Protein AF-A0A0D6Q1C5-F1 (afdb_monomer_lite)

Radius of gyration: 14.14 Å; chains: 1; bounding box: 37×27×34 Å

InterPro domains:
  IPR021957 Protein of unknown function DUF3574 [PF12098] (2-79)

Foldseek 3Di:
DVVQQCVLQVVDKDKDWDWDWDQDPPPRDIDIDTDIDIGGDDPDDPCPVVSVVSSFVVCCVVVVDPGDDDDDDDDDDDD

Organism: NCBI:txid1234669

pLDDT: mean 89.02, std 6.53, range [61.59, 95.44]

Structure (mmCIF, N/CA/C/O backbone):
data_AF-A0A0D6Q1C5-F1
#
_entry.id   AF-A0A0D6Q1C5-F1
#
loop_
_atom_site.group_PDB
_atom_site.id
_atom_site.type_symbol
_atom_site.label_atom_id
_atom_site.label_alt_id
_atom_site.label_comp_id
_atom_site.label_asym_id
_atom_site.label_entity_id
_atom_site.label_seq_id
_atom_site.pdbx_PDB_ins_code
_atom_site.Cartn_x
_atom_site.Cartn_y
_atom_site.Cartn_z
_atom_site.occupancy
_atom_site.B_iso_or_equiv
_atom_site.auth_seq_id
_atom_site.auth_comp_id
_atom_site.auth_asym_id
_atom_site.auth_atom_id
_atom_site.pdbx_PDB_model_num
ATOM 1 N N . MET A 1 1 ? -4.574 -9.899 2.086 1.00 61.59 1 MET A N 1
ATOM 2 C CA . MET A 1 1 ? -3.184 -9.777 1.583 1.00 61.59 1 MET A CA 1
ATOM 3 C C . MET A 1 1 ? -2.962 -10.636 0.354 1.00 61.59 1 MET A C 1
ATOM 5 O O . MET A 1 1 ? -2.825 -10.065 -0.721 1.00 61.59 1 MET A O 1
ATOM 9 N N . ARG A 1 2 ? -2.975 -11.968 0.500 1.00 64.50 2 ARG A N 1
ATOM 10 C CA . ARG A 1 2 ? -2.738 -12.917 -0.599 1.00 64.50 2 ARG A CA 1
ATOM 11 C C . ARG A 1 2 ? -3.703 -12.746 -1.775 1.00 64.50 2 ARG A C 1
ATOM 13 O O . ARG A 1 2 ? -3.278 -12.879 -2.907 1.00 64.50 2 ARG A O 1
ATOM 20 N N . ASP A 1 3 ? -4.942 -12.342 -1.510 1.00 73.81 3 ASP A N 1
ATOM 21 C CA . ASP A 1 3 ? -5.983 -12.324 -2.551 1.00 73.81 3 ASP A CA 1
ATOM 22 C C . ASP A 1 3 ? -6.085 -10.990 -3.308 1.00 73.81 3 ASP A C 1
ATOM 24 O O . ASP A 1 3 ? -6.810 -10.877 -4.291 1.00 73.81 3 ASP A O 1
ATOM 28 N N . THR A 1 4 ? -5.394 -9.939 -2.851 1.00 81.06 4 THR A N 1
ATOM 29 C CA . THR A 1 4 ? -5.574 -8.581 -3.406 1.00 81.06 4 THR A CA 1
ATOM 30 C C . THR A 1 4 ? -4.256 -7.882 -3.706 1.00 81.06 4 THR A C 1
ATOM 32 O O . THR A 1 4 ? -4.130 -7.280 -4.770 1.00 81.06 4 THR A O 1
ATOM 35 N N . LEU A 1 5 ? -3.274 -7.975 -2.804 1.00 87.25 5 LEU A N 1
ATOM 36 C CA . LEU A 1 5 ? -1.982 -7.300 -2.946 1.00 87.25 5 LEU A CA 1
ATOM 37 C C . LEU A 1 5 ? -1.009 -8.130 -3.786 1.00 87.25 5 LEU A C 1
ATOM 39 O O . LEU A 1 5 ? -0.523 -7.655 -4.806 1.00 87.25 5 LEU A O 1
ATOM 43 N N . THR A 1 6 ? -0.770 -9.384 -3.393 1.00 88.25 6 THR A N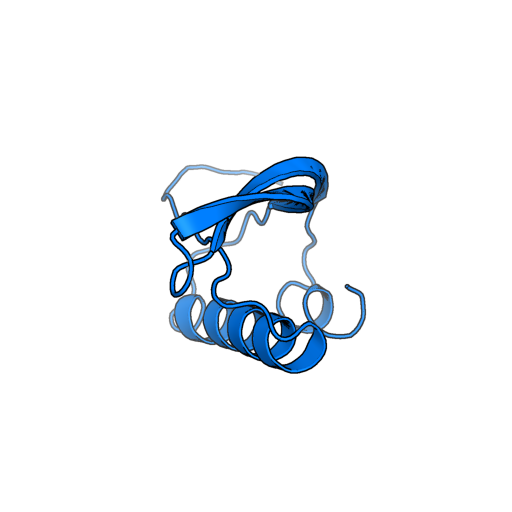 1
ATOM 44 C CA . THR A 1 6 ? 0.207 -10.270 -4.050 1.00 88.25 6 THR A CA 1
ATOM 45 C C . THR A 1 6 ? -0.050 -10.481 -5.550 1.00 88.25 6 THR A C 1
ATOM 47 O O . THR A 1 6 ? 0.913 -10.406 -6.304 1.00 88.25 6 THR A O 1
ATOM 50 N N . PRO A 1 7 ? -1.296 -10.647 -6.041 1.00 90.50 7 PRO A N 1
ATOM 51 C CA . PRO A 1 7 ? -1.537 -10.817 -7.475 1.00 90.50 7 PRO A CA 1
ATOM 52 C C . PRO A 1 7 ? -1.205 -9.563 -8.298 1.00 90.50 7 PRO A C 1
ATOM 54 O O . PRO A 1 7 ? -0.924 -9.666 -9.485 1.00 90.50 7 PRO A O 1
ATOM 57 N N . ARG A 1 8 ? -1.231 -8.374 -7.678 1.00 91.38 8 ARG A N 1
ATOM 58 C CA . ARG A 1 8 ? -0.915 -7.089 -8.328 1.00 91.38 8 ARG A CA 1
ATOM 59 C C . ARG A 1 8 ? 0.565 -6.713 -8.211 1.00 91.38 8 ARG A C 1
ATOM 61 O O . ARG A 1 8 ? 1.067 -5.974 -9.058 1.00 91.38 8 ARG A O 1
ATOM 68 N N . PHE A 1 9 ? 1.247 -7.246 -7.194 1.00 91.94 9 PHE A N 1
ATOM 69 C CA . PHE A 1 9 ? 2.669 -7.041 -6.903 1.00 91.94 9 PHE A CA 1
ATOM 70 C C . PHE A 1 9 ? 3.379 -8.381 -6.641 1.00 91.94 9 PHE A C 1
ATOM 72 O O . PHE A 1 9 ? 3.774 -8.665 -5.506 1.00 91.94 9 PHE A O 1
ATOM 79 N N . PRO A 1 10 ? 3.538 -9.226 -7.677 1.00 89.31 10 PRO A N 1
ATOM 80 C CA . PRO A 1 10 ? 4.106 -10.566 -7.524 1.00 89.31 10 PRO A CA 1
ATOM 81 C C . PRO A 1 10 ? 5.605 -10.552 -7.201 1.00 89.31 10 PRO A C 1
ATOM 83 O O . PRO A 1 10 ? 6.103 -11.502 -6.607 1.00 89.31 10 PRO A O 1
ATOM 86 N N . ALA A 1 11 ? 6.312 -9.471 -7.551 1.00 87.75 11 ALA A N 1
ATOM 87 C CA . ALA A 1 11 ? 7.734 -9.298 -7.252 1.00 87.75 11 ALA A CA 1
ATOM 88 C C . ALA A 1 11 ? 8.026 -9.175 -5.745 1.00 87.75 11 ALA A C 1
ATOM 90 O O . ALA A 1 11 ? 9.150 -9.416 -5.318 1.00 87.75 11 ALA A O 1
ATOM 91 N N . GLY A 1 12 ? 7.021 -8.827 -4.937 1.00 86.50 12 GLY A N 1
ATOM 92 C CA . GLY A 1 12 ? 7.145 -8.751 -3.487 1.00 86.50 12 GLY A CA 1
ATOM 93 C C . GLY A 1 12 ? 6.633 -7.443 -2.897 1.00 86.50 12 GLY A C 1
ATOM 94 O O . GLY A 1 12 ? 6.351 -6.467 -3.590 1.00 86.50 12 GLY A O 1
ATOM 95 N N . LEU A 1 13 ? 6.477 -7.463 -1.577 1.00 92.88 13 LEU A N 1
ATOM 96 C CA . LEU A 1 13 ? 6.073 -6.339 -0.739 1.00 92.88 13 LEU A CA 1
ATOM 97 C C . LEU A 1 13 ? 6.440 -6.644 0.714 1.00 92.88 13 LEU A C 1
ATOM 99 O O . LEU A 1 13 ? 6.536 -7.811 1.103 1.00 92.88 13 LEU A O 1
ATOM 103 N N . SER A 1 14 ? 6.557 -5.598 1.522 1.00 92.31 14 SER A N 1
ATOM 104 C CA . SER A 1 14 ? 6.728 -5.701 2.972 1.00 92.31 14 SER A CA 1
ATOM 105 C C . SER A 1 14 ? 5.498 -5.166 3.692 1.00 92.31 14 SER A C 1
ATOM 107 O O . SER A 1 14 ? 4.801 -4.281 3.197 1.00 92.31 14 SER A O 1
ATOM 109 N N . VAL A 1 15 ? 5.227 -5.696 4.883 1.00 93.56 15 VAL A N 1
ATOM 110 C CA . VAL A 1 15 ? 4.106 -5.252 5.717 1.00 93.56 15 VAL A CA 1
ATOM 111 C C . VAL A 1 15 ? 4.612 -4.877 7.082 1.00 93.56 15 VAL A C 1
ATOM 113 O O . VAL A 1 15 ? 5.183 -5.704 7.790 1.00 93.56 15 VAL A O 1
ATOM 116 N N . LEU A 1 16 ? 4.322 -3.647 7.473 1.00 93.81 16 LEU A N 1
ATOM 117 C CA . LEU A 1 16 ? 4.623 -3.141 8.793 1.00 93.81 16 LEU A CA 1
ATOM 118 C C . LEU A 1 16 ? 3.323 -3.039 9.585 1.00 93.81 16 LEU A C 1
ATOM 120 O O . LEU A 1 16 ? 2.286 -2.602 9.072 1.00 93.81 16 LEU A O 1
ATOM 124 N N . ARG A 1 17 ? 3.367 -3.472 10.846 1.00 92.50 17 ARG A N 1
ATOM 125 C CA . ARG A 1 17 ? 2.295 -3.175 11.796 1.00 92.50 17 ARG A CA 1
ATOM 126 C C . ARG A 1 17 ? 2.385 -1.704 12.167 1.00 92.50 17 ARG A C 1
ATOM 128 O O . ARG A 1 17 ? 3.473 -1.216 12.443 1.00 92.50 17 ARG A O 1
ATOM 135 N N . ALA A 1 18 ? 1.245 -1.034 12.161 1.00 89.94 18 ALA A N 1
ATOM 136 C CA . ALA A 1 18 ? 1.131 0.347 12.586 1.00 89.94 18 ALA A CA 1
ATOM 137 C C . ALA A 1 18 ? -0.012 0.458 13.592 1.00 89.94 18 ALA A C 1
ATOM 139 O O . ALA A 1 18 ? -0.964 -0.320 13.540 1.00 89.94 18 ALA A O 1
ATOM 140 N N . GLU A 1 19 ? 0.075 1.436 14.477 1.00 87.19 19 GLU A N 1
ATOM 141 C CA . GLU A 1 19 ? -1.072 1.926 15.230 1.00 87.19 19 GLU A CA 1
ATOM 142 C C . GLU A 1 19 ? -1.491 3.235 14.577 1.00 87.19 19 GLU A C 1
ATOM 144 O O . GLU A 1 19 ? -0.669 4.132 14.385 1.00 87.19 19 GLU A O 1
ATOM 149 N N . GLY A 1 20 ? -2.739 3.288 14.122 1.00 82.25 20 GLY A N 1
ATOM 150 C CA . GLY A 1 20 ? -3.271 4.429 13.401 1.00 82.25 20 GLY A CA 1
ATOM 151 C C . GLY A 1 20 ? -4.281 5.173 14.254 1.00 82.25 20 GLY A C 1
ATOM 152 O O . GLY A 1 20 ? -5.116 4.562 14.922 1.00 82.25 20 GLY A O 1
ATOM 153 N N . GLN A 1 21 ? -4.230 6.495 14.175 1.00 86.19 21 GLN A N 1
ATOM 154 C CA . GLN A 1 21 ? -5.371 7.336 14.494 1.00 86.19 21 GLN A CA 1
ATOM 155 C C . GLN A 1 21 ? -6.037 7.761 13.190 1.00 86.19 21 GLN A C 1
ATOM 157 O O . GLN A 1 21 ? -5.359 8.118 12.224 1.00 86.19 21 GLN A O 1
ATOM 162 N N . TRP A 1 22 ? -7.363 7.734 13.167 1.00 83.56 22 TRP A N 1
ATOM 163 C CA . TRP A 1 22 ? -8.145 8.246 12.048 1.00 83.56 22 TRP A CA 1
ATOM 164 C C . TRP A 1 22 ? -9.293 9.094 12.566 1.00 83.56 22 TRP A C 1
ATOM 166 O O . TRP A 1 22 ? -9.971 8.713 13.520 1.00 83.56 22 TRP A O 1
ATOM 176 N N . GLN A 1 23 ? -9.509 10.240 11.928 1.00 87.12 23 GLN A N 1
ATOM 177 C CA . GLN A 1 23 ? -10.674 11.065 12.187 1.00 87.12 23 GLN A CA 1
ATOM 178 C C . GLN A 1 23 ? -11.817 10.621 11.281 1.00 87.12 23 GLN A C 1
ATOM 180 O O . GLN A 1 23 ? -11.737 10.752 10.059 1.00 87.12 23 GLN A O 1
ATOM 185 N N . ASP A 1 24 ? -12.888 10.135 11.894 1.00 87.12 24 ASP A N 1
ATOM 186 C CA . ASP A 1 24 ? -14.132 9.862 11.196 1.00 87.12 24 ASP A CA 1
ATOM 187 C C . ASP A 1 24 ? -14.656 11.147 10.536 1.00 87.12 24 ASP A C 1
ATOM 189 O O . ASP A 1 24 ? -14.793 12.183 11.191 1.00 87.12 24 ASP A O 1
ATOM 193 N N . ARG A 1 25 ? -14.912 11.099 9.225 1.00 86.50 25 ARG A N 1
ATOM 194 C CA . ARG A 1 25 ? -15.228 12.306 8.441 1.00 86.50 25 ARG A CA 1
ATOM 195 C C . ARG A 1 25 ? -16.636 12.850 8.674 1.00 86.50 25 ARG A C 1
ATOM 197 O O . ARG A 1 25 ? -16.885 13.997 8.322 1.00 86.50 25 ARG A O 1
ATOM 204 N N . GLU A 1 26 ? -17.536 12.047 9.231 1.00 89.31 26 GLU A N 1
ATOM 205 C CA . GLU A 1 26 ? -18.929 12.432 9.471 1.00 89.31 26 GLU A CA 1
ATOM 206 C C . GLU A 1 26 ? -19.104 12.999 10.885 1.00 89.31 26 GLU A C 1
ATOM 208 O O . GLU A 1 26 ? -19.679 14.067 11.070 1.00 89.31 26 GLU A O 1
ATOM 213 N N . SER A 1 27 ? -18.562 12.307 11.885 1.00 91.56 27 SER A N 1
ATOM 214 C CA . SER A 1 27 ? -18.666 12.656 13.306 1.00 91.56 27 SER A CA 1
ATOM 215 C C . SER A 1 27 ? -17.512 13.517 13.824 1.00 91.56 27 SER A C 1
ATOM 217 O O . SER A 1 27 ? -17.611 14.082 14.911 1.00 91.56 27 SER A O 1
ATOM 219 N N . GLY A 1 28 ? -16.390 13.589 13.101 1.00 91.31 28 GLY A N 1
ATOM 220 C CA . GLY A 1 28 ? -15.176 14.290 13.532 1.00 91.31 28 GLY A CA 1
ATOM 221 C C . GLY A 1 28 ? -14.414 13.597 14.667 1.00 91.31 28 GLY A C 1
ATOM 222 O O . GLY A 1 28 ? -13.411 14.134 15.146 1.00 91.31 28 GLY A O 1
ATOM 223 N N . ARG A 1 29 ? -14.857 12.414 15.111 1.00 91.94 29 ARG A N 1
ATOM 224 C CA . ARG A 1 29 ? -14.251 11.669 16.219 1.00 91.94 29 ARG A CA 1
ATOM 225 C C . ARG A 1 29 ? -12.949 11.004 15.781 1.00 91.94 29 ARG A C 1
ATOM 227 O O . ARG A 1 29 ? -12.905 10.347 14.746 1.00 91.94 29 ARG A O 1
ATOM 234 N N . ILE A 1 30 ? -11.911 11.107 16.608 1.00 89.62 30 ILE A N 1
ATOM 235 C CA . ILE A 1 30 ? -10.659 10.374 16.394 1.00 89.62 30 ILE A CA 1
ATOM 236 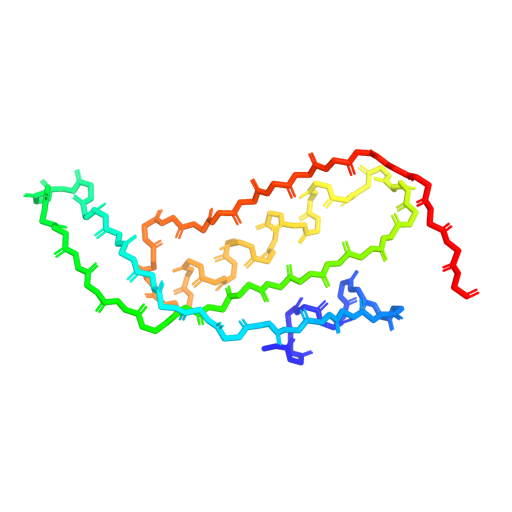C C . ILE A 1 30 ? -10.794 8.973 16.997 1.00 89.62 30 ILE A C 1
ATOM 238 O O . ILE A 1 30 ? -10.989 8.813 18.202 1.00 89.62 30 ILE A O 1
ATOM 242 N N . GLY A 1 31 ? -10.722 7.960 16.141 1.00 87.12 31 GLY A N 1
ATOM 243 C CA . GLY A 1 31 ? -10.611 6.557 16.519 1.00 87.12 31 GLY A CA 1
ATOM 244 C C . GLY A 1 31 ? -9.155 6.103 16.550 1.00 87.12 31 GLY A C 1
ATOM 245 O O . GLY A 1 31 ? -8.308 6.650 15.844 1.00 87.12 31 GLY A O 1
ATOM 246 N N . HIS A 1 32 ? -8.882 5.081 17.358 1.00 88.06 32 HIS A N 1
ATOM 247 C CA . HIS A 1 32 ? -7.624 4.344 17.347 1.00 88.06 32 HIS A CA 1
ATOM 248 C C . HIS A 1 32 ? -7.885 2.945 16.814 1.00 88.06 32 HIS A C 1
ATOM 250 O O . HIS A 1 32 ? -8.682 2.206 17.393 1.00 88.06 32 HIS A O 1
ATOM 256 N N . GLU A 1 33 ? -7.203 2.578 15.736 1.00 81.62 33 GLU A N 1
ATOM 257 C CA . GLU A 1 33 ? -7.357 1.265 15.118 1.00 81.62 33 GLU A CA 1
ATOM 258 C C . GLU A 1 33 ? -5.988 0.668 14.759 1.00 81.62 33 GLU A C 1
ATOM 260 O O . GLU A 1 33 ? -5.102 1.376 14.260 1.00 81.62 33 GLU A O 1
ATOM 265 N N . PRO A 1 34 ? -5.782 -0.646 14.980 1.00 86.94 34 PRO A N 1
ATOM 266 C CA . PRO A 1 34 ? -4.614 -1.338 14.460 1.00 86.94 34 PRO A CA 1
ATOM 267 C C . PRO A 1 34 ? -4.548 -1.218 12.934 1.00 86.94 34 PRO A C 1
ATOM 269 O O . PRO A 1 34 ? -5.420 -1.694 12.210 1.00 86.94 34 PRO A O 1
ATOM 272 N N . GLY A 1 35 ? -3.470 -0.621 12.442 1.00 88.38 35 GLY A N 1
ATOM 273 C CA . GLY A 1 35 ? -3.215 -0.391 11.029 1.00 88.38 35 GLY A CA 1
ATOM 274 C C . GLY A 1 35 ? -2.160 -1.326 10.440 1.00 88.38 35 GLY A C 1
ATOM 275 O O . GLY A 1 35 ? -1.481 -2.114 11.119 1.00 88.38 35 GLY A O 1
ATOM 276 N N . ARG A 1 36 ? -2.005 -1.229 9.121 1.00 91.25 36 ARG A N 1
ATOM 277 C CA . ARG A 1 36 ? -0.912 -1.847 8.367 1.00 91.25 36 ARG A CA 1
ATOM 278 C C . ARG A 1 36 ? -0.389 -0.853 7.342 1.00 91.25 36 ARG A C 1
ATOM 280 O O . ARG A 1 36 ? -1.180 -0.234 6.637 1.00 91.25 36 ARG A O 1
ATOM 287 N N . ILE A 1 37 ? 0.930 -0.765 7.226 1.00 93.31 37 ILE A N 1
ATOM 288 C CA . ILE A 1 37 ? 1.596 -0.097 6.107 1.00 93.31 37 ILE A CA 1
ATOM 289 C C . ILE A 1 37 ? 2.097 -1.188 5.172 1.00 93.31 37 ILE A C 1
ATOM 291 O O . ILE A 1 37 ? 2.775 -2.120 5.606 1.00 93.31 37 ILE A O 1
ATOM 295 N N . VAL A 1 38 ? 1.741 -1.079 3.896 1.00 94.62 38 VAL A N 1
ATOM 296 C CA . VAL A 1 38 ? 2.244 -1.965 2.847 1.00 94.62 38 VAL A CA 1
ATOM 297 C C . VAL A 1 38 ? 3.280 -1.193 2.049 1.00 94.62 38 VAL A C 1
ATOM 299 O O . VAL A 1 38 ? 2.959 -0.176 1.441 1.00 94.62 38 VAL A O 1
ATOM 302 N N . TRP A 1 39 ? 4.517 -1.674 2.079 1.00 94.12 39 TRP A N 1
ATOM 303 C CA . TRP A 1 39 ? 5.637 -1.073 1.372 1.00 94.12 39 TRP A CA 1
ATOM 304 C C . TRP A 1 39 ? 5.908 -1.846 0.087 1.00 94.12 39 TRP A C 1
ATOM 306 O O . TRP A 1 39 ? 6.151 -3.054 0.125 1.00 94.12 39 TRP A O 1
ATOM 316 N N . ILE A 1 40 ? 5.849 -1.150 -1.045 1.00 93.19 40 ILE A N 1
ATOM 317 C CA . ILE A 1 40 ? 6.034 -1.722 -2.378 1.00 93.19 40 ILE A CA 1
ATOM 318 C C . ILE A 1 40 ? 7.119 -0.913 -3.074 1.00 93.19 40 ILE A C 1
ATOM 320 O O . ILE A 1 40 ? 7.034 0.311 -3.142 1.00 93.19 40 ILE A O 1
ATOM 324 N N . VAL A 1 41 ? 8.115 -1.606 -3.614 1.00 92.31 41 VAL A N 1
ATOM 325 C CA . VAL A 1 41 ? 9.133 -1.014 -4.480 1.00 92.31 41 VAL A CA 1
ATOM 326 C C . VAL A 1 41 ? 9.013 -1.725 -5.824 1.00 92.31 41 VAL A C 1
ATOM 328 O O . VAL A 1 41 ? 9.062 -2.949 -5.891 1.00 92.31 41 VAL A O 1
ATOM 331 N N . THR A 1 42 ? 8.749 -0.963 -6.881 1.00 90.94 42 THR A N 1
ATOM 332 C CA . THR A 1 42 ? 8.428 -1.490 -8.212 1.00 90.94 42 THR A CA 1
ATOM 333 C C . THR A 1 42 ? 8.962 -0.545 -9.285 1.00 90.94 42 THR A C 1
ATOM 335 O O . THR A 1 42 ? 8.974 0.668 -9.053 1.00 90.94 42 THR A O 1
ATOM 338 N N . PRO A 1 43 ? 9.363 -1.053 -10.466 1.00 90.06 43 PRO A N 1
ATOM 339 C CA . PRO A 1 43 ? 9.579 -0.208 -11.632 1.00 90.06 43 PRO A CA 1
ATOM 340 C C . PRO A 1 43 ? 8.334 0.636 -11.946 1.00 90.06 43 PRO A C 1
ATOM 342 O O . PRO A 1 43 ? 7.213 0.206 -11.636 1.00 90.06 43 PRO A O 1
ATOM 345 N N . PRO A 1 44 ? 8.506 1.810 -12.580 1.00 88.50 44 PRO A N 1
ATOM 346 C CA . PRO A 1 44 ? 7.377 2.574 -13.086 1.00 88.50 44 PRO A CA 1
ATOM 347 C C . PRO A 1 44 ? 6.603 1.734 -14.106 1.00 88.50 44 PRO A C 1
ATOM 349 O O . PRO A 1 44 ? 7.188 1.089 -14.975 1.00 88.50 44 PRO A O 1
ATOM 352 N N . ALA A 1 45 ? 5.280 1.756 -13.997 1.00 90.12 45 ALA A N 1
ATOM 353 C CA . ALA A 1 45 ? 4.376 1.079 -14.914 1.00 90.12 45 ALA A CA 1
ATOM 354 C C . ALA A 1 45 ? 3.179 1.996 -15.201 1.00 90.12 45 ALA A C 1
ATOM 356 O O . ALA A 1 45 ? 2.712 2.674 -14.280 1.00 90.12 45 ALA A O 1
ATOM 357 N N . PRO A 1 46 ? 2.674 2.031 -16.447 1.00 93.94 46 PRO A N 1
ATOM 358 C CA . PRO A 1 46 ? 1.570 2.915 -16.817 1.00 93.94 46 PRO A CA 1
ATOM 359 C C . PRO A 1 46 ? 0.274 2.607 -16.049 1.00 93.94 46 PRO A C 1
ATOM 361 O O . PRO A 1 46 ? -0.522 3.509 -15.827 1.00 93.94 46 PRO A O 1
ATOM 364 N N . ASP A 1 47 ? 0.090 1.367 -15.588 1.00 95.06 47 ASP A N 1
ATOM 365 C CA . ASP A 1 47 ? -1.090 0.898 -14.851 1.00 95.06 47 ASP A CA 1
ATOM 366 C C . ASP A 1 47 ? -0.901 0.891 -13.319 1.00 95.06 47 ASP A C 1
ATOM 368 O O . ASP A 1 47 ? -1.726 0.347 -12.581 1.00 95.06 47 ASP A O 1
ATOM 372 N N . LEU A 1 48 ? 0.189 1.475 -12.804 1.00 93.56 48 LEU A N 1
ATOM 373 C CA . LEU A 1 48 ? 0.501 1.443 -11.372 1.00 93.56 48 LEU A CA 1
ATOM 374 C C . LEU A 1 48 ? -0.584 2.125 -10.525 1.00 93.56 48 LEU A C 1
ATOM 376 O O . LEU A 1 48 ? -0.959 1.599 -9.474 1.00 93.56 48 LEU A O 1
ATOM 380 N N . ALA A 1 49 ? -1.105 3.263 -10.989 1.00 93.25 49 ALA A N 1
ATOM 381 C CA . ALA A 1 49 ? -2.193 3.972 -10.320 1.00 93.25 49 ALA A CA 1
ATOM 382 C C . ALA A 1 49 ? -3.456 3.096 -10.232 1.00 93.25 49 ALA A C 1
ATOM 384 O O . ALA A 1 49 ? -3.988 2.899 -9.140 1.00 93.25 49 ALA A O 1
ATOM 385 N N . ASP A 1 50 ? -3.851 2.465 -11.341 1.00 95.44 50 ASP A N 1
ATOM 386 C CA . ASP A 1 50 ? -5.035 1.602 -11.408 1.00 95.44 50 ASP A CA 1
ATOM 387 C C . ASP A 1 50 ? -4.915 0.377 -10.492 1.00 95.44 50 ASP A C 1
ATOM 389 O O . ASP A 1 50 ? -5.865 0.000 -9.798 1.00 95.44 50 ASP A O 1
ATOM 393 N N . ARG A 1 51 ? -3.727 -0.242 -10.426 1.00 94.25 51 ARG A N 1
ATOM 394 C CA . ARG A 1 51 ? -3.467 -1.359 -9.502 1.00 94.25 51 ARG A CA 1
ATOM 395 C C . ARG A 1 51 ? -3.655 -0.936 -8.048 1.00 94.25 51 ARG A C 1
ATOM 397 O O . ARG A 1 51 ? -4.277 -1.676 -7.279 1.00 94.25 51 ARG A O 1
ATOM 404 N N . LEU A 1 52 ? -3.121 0.227 -7.670 1.00 94.56 52 LEU A N 1
ATOM 405 C CA . LEU A 1 52 ? -3.232 0.768 -6.316 1.00 94.56 52 LEU A 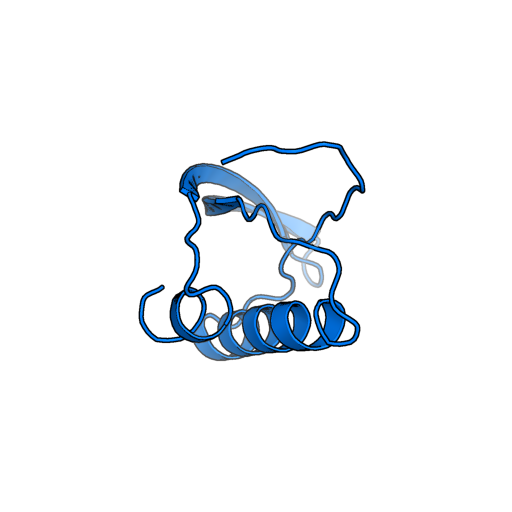CA 1
ATOM 406 C C . LEU A 1 52 ? -4.679 1.143 -5.984 1.00 94.56 52 LEU A C 1
ATOM 408 O O . LEU A 1 52 ? -5.162 0.792 -4.906 1.00 94.56 52 LEU A O 1
ATOM 412 N N . ASP A 1 53 ? -5.402 1.772 -6.907 1.00 94.69 53 ASP A N 1
ATOM 413 C CA . ASP A 1 53 ? -6.811 2.110 -6.713 1.00 94.69 53 ASP A CA 1
ATOM 414 C C . ASP A 1 53 ? -7.694 0.873 -6.590 1.00 94.69 53 ASP A C 1
ATOM 416 O O . ASP A 1 53 ? -8.535 0.812 -5.692 1.00 94.69 53 ASP A O 1
ATOM 420 N N . ALA A 1 54 ? -7.442 -0.177 -7.372 1.00 94.50 54 ALA A N 1
ATOM 421 C CA . ALA A 1 54 ? -8.145 -1.445 -7.215 1.00 94.50 54 ALA A CA 1
ATOM 422 C C . ALA A 1 54 ? -7.946 -2.056 -5.812 1.00 94.50 54 ALA A C 1
ATOM 424 O O . ALA A 1 54 ? -8.888 -2.595 -5.227 1.00 94.50 54 ALA A O 1
ATOM 425 N N . ILE A 1 55 ? -6.741 -1.948 -5.236 1.00 94.06 55 ILE A N 1
ATOM 426 C CA . ILE A 1 55 ? -6.468 -2.389 -3.856 1.00 94.06 55 ILE A CA 1
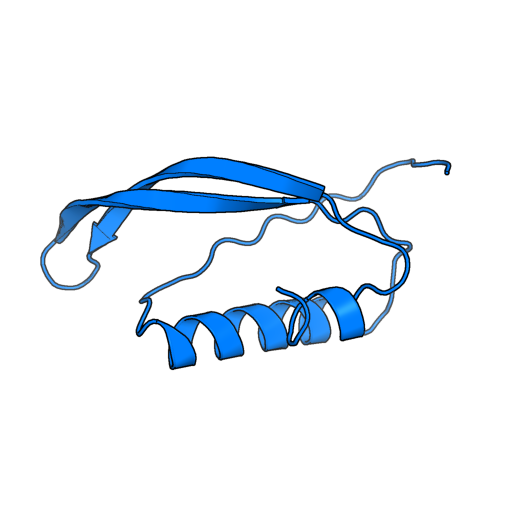ATOM 427 C C . ILE A 1 55 ? -7.235 -1.533 -2.850 1.00 94.06 55 ILE A C 1
ATOM 429 O O . ILE A 1 55 ? -7.855 -2.070 -1.930 1.00 94.06 55 ILE A O 1
ATOM 433 N N . ARG A 1 56 ? -7.199 -0.209 -3.023 1.00 94.12 56 ARG A N 1
ATOM 434 C CA . ARG A 1 56 ? -7.869 0.747 -2.135 1.00 94.12 56 ARG A CA 1
ATOM 435 C C . ARG A 1 56 ? -9.374 0.509 -2.130 1.00 94.12 56 ARG A C 1
ATOM 437 O O . ARG A 1 56 ? -9.956 0.416 -1.054 1.00 94.12 56 ARG A O 1
ATOM 444 N N . GLN A 1 57 ? -9.991 0.338 -3.297 1.00 94.31 57 GLN A N 1
ATOM 445 C CA . GLN A 1 57 ? -11.423 0.059 -3.405 1.00 94.31 57 GLN A CA 1
ATOM 446 C C . GLN A 1 57 ? -11.787 -1.283 -2.774 1.00 94.31 57 GLN A C 1
ATOM 448 O O . GLN A 1 57 ? -12.688 -1.333 -1.943 1.00 94.31 57 GLN A O 1
ATOM 453 N N . ALA A 1 58 ? -11.036 -2.350 -3.065 1.00 93.50 58 ALA A N 1
ATOM 454 C CA . ALA A 1 58 ? -11.277 -3.652 -2.448 1.00 93.50 58 ALA A CA 1
ATOM 455 C C . ALA A 1 58 ? -11.207 -3.593 -0.910 1.00 93.50 58 ALA A C 1
ATOM 457 O O . ALA A 1 58 ? -12.026 -4.209 -0.226 1.00 93.50 58 ALA A O 1
ATOM 458 N N . TYR A 1 59 ? -10.260 -2.829 -0.354 1.00 91.88 59 TYR A N 1
ATOM 459 C CA . TYR A 1 59 ? -10.146 -2.640 1.092 1.00 91.88 59 TYR A CA 1
ATOM 460 C C . TYR A 1 59 ? -11.319 -1.833 1.665 1.00 91.88 59 TYR A C 1
ATOM 462 O O . TYR A 1 59 ? -11.916 -2.254 2.656 1.00 91.88 59 TYR A O 1
ATOM 470 N N . ARG A 1 60 ? -11.690 -0.717 1.021 1.00 91.88 60 ARG A N 1
ATOM 471 C CA . ARG A 1 60 ? -12.841 0.108 1.424 1.00 91.88 60 ARG A CA 1
ATOM 472 C C . ARG A 1 60 ? -14.133 -0.694 1.423 1.00 91.88 60 ARG A C 1
ATOM 474 O O . ARG A 1 60 ? -14.848 -0.665 2.414 1.00 91.88 60 ARG A O 1
ATOM 481 N N . THR A 1 61 ? -14.399 -1.461 0.368 1.00 93.19 61 THR A N 1
ATOM 482 C CA . THR A 1 61 ? -15.595 -2.308 0.278 1.00 93.19 61 THR A CA 1
ATOM 483 C C . THR A 1 61 ? -15.605 -3.385 1.359 1.00 93.19 61 THR A C 1
ATOM 485 O O . THR A 1 61 ? -16.623 -3.586 2.012 1.00 93.19 61 THR A O 1
ATOM 488 N N . ARG A 1 62 ? -14.476 -4.069 1.584 1.00 91.81 62 ARG A N 1
ATOM 489 C CA . ARG A 1 62 ? -14.407 -5.186 2.537 1.00 91.81 62 ARG A CA 1
ATOM 490 C C . ARG A 1 62 ? -14.546 -4.751 3.995 1.00 91.81 62 ARG A C 1
ATOM 492 O O . ARG A 1 62 ? -15.139 -5.483 4.779 1.00 91.81 62 ARG A O 1
ATOM 499 N N . PHE A 1 63 ? -13.957 -3.616 4.358 1.00 88.25 63 PHE A N 1
ATOM 500 C CA . PHE A 1 63 ? -13.881 -3.158 5.749 1.00 88.25 63 PHE A CA 1
ATOM 501 C C . PHE A 1 63 ? -14.734 -1.919 6.029 1.00 88.25 63 PHE A C 1
ATOM 503 O O . PHE A 1 63 ? -14.654 -1.377 7.123 1.00 88.25 63 PHE A O 1
ATOM 510 N N . GLN A 1 64 ? -15.522 -1.466 5.048 1.00 89.31 64 GLN A N 1
ATOM 511 C CA . GLN A 1 64 ? -16.358 -0.260 5.128 1.00 89.31 64 GLN A CA 1
ATOM 512 C C . GLN A 1 64 ? -15.567 0.990 5.545 1.00 89.31 64 GLN A C 1
ATOM 514 O O . GLN A 1 64 ? -16.066 1.884 6.220 1.00 89.31 64 GLN A O 1
ATOM 519 N N . GLN A 1 65 ? -14.301 1.051 5.136 1.00 87.25 65 GLN A N 1
ATOM 520 C CA . GLN A 1 65 ? -13.398 2.132 5.508 1.00 87.25 65 GLN A CA 1
ATOM 521 C C . GLN A 1 65 ? -13.671 3.382 4.666 1.00 87.25 65 GLN A C 1
ATOM 523 O O . GLN A 1 65 ? -13.791 3.320 3.437 1.00 87.25 65 GLN A O 1
ATOM 528 N N . GLN A 1 66 ? -13.713 4.540 5.326 1.00 86.25 66 GLN A N 1
ATOM 529 C CA . GLN A 1 66 ? -13.953 5.828 4.669 1.00 86.25 66 GLN A CA 1
ATOM 530 C C . GLN A 1 66 ? -12.814 6.194 3.710 1.00 86.25 66 GLN A C 1
ATOM 532 O O . GLN A 1 66 ? -13.058 6.733 2.625 1.00 86.25 66 GLN A O 1
ATOM 537 N N . ALA A 1 67 ? -11.575 5.862 4.080 1.00 86.75 67 ALA A N 1
ATOM 538 C CA . ALA A 1 67 ? -10.386 6.156 3.298 1.00 86.75 67 ALA A CA 1
ATOM 539 C C . ALA A 1 67 ? -9.300 5.086 3.472 1.00 86.75 67 ALA A C 1
ATOM 541 O O . ALA A 1 67 ? -9.231 4.377 4.469 1.00 86.75 67 ALA A O 1
ATOM 542 N N . VAL A 1 68 ? -8.415 5.016 2.482 1.00 91.56 68 VAL A N 1
ATOM 543 C CA . VAL A 1 68 ? -7.133 4.306 2.552 1.00 91.56 68 VAL A CA 1
ATOM 544 C C . VAL A 1 68 ? -6.074 5.320 2.132 1.00 91.56 68 VAL A C 1
ATOM 546 O O . VAL A 1 68 ? -6.331 6.128 1.239 1.00 91.56 68 VAL A O 1
ATOM 549 N N . GLY A 1 69 ? -4.909 5.344 2.775 1.00 90.88 69 GLY A N 1
ATOM 550 C CA . GLY A 1 69 ? -3.801 6.227 2.394 1.00 90.88 69 GLY A CA 1
ATOM 551 C C . GLY A 1 69 ? -2.994 5.655 1.228 1.00 90.88 69 GLY A C 1
ATOM 552 O O . GLY A 1 69 ? -2.893 4.440 1.080 1.00 90.88 69 GLY A O 1
ATOM 553 N N . VAL A 1 70 ? -2.436 6.515 0.380 1.00 93.88 70 VAL A N 1
ATOM 554 C CA . VAL A 1 70 ? -1.407 6.133 -0.596 1.00 93.88 70 VAL A CA 1
ATOM 555 C C . VAL A 1 70 ? -0.419 7.282 -0.720 1.00 93.88 70 VAL A C 1
ATOM 557 O O . VAL A 1 70 ? -0.821 8.440 -0.793 1.00 93.88 70 VAL A O 1
ATOM 560 N N . VAL A 1 71 ? 0.867 6.953 -0.708 1.00 93.44 71 VAL A N 1
ATOM 561 C CA . VAL A 1 71 ? 1.959 7.888 -0.974 1.00 93.44 71 VAL A CA 1
ATOM 562 C C . VAL A 1 71 ? 2.871 7.208 -1.978 1.00 93.44 71 VAL A C 1
ATOM 564 O O . VAL A 1 71 ? 3.210 6.037 -1.813 1.00 93.44 71 VAL A O 1
ATOM 567 N N . MET A 1 72 ? 3.232 7.933 -3.031 1.00 92.69 72 MET A N 1
ATOM 568 C CA . MET A 1 72 ? 4.117 7.453 -4.084 1.00 92.69 72 MET A CA 1
ATOM 569 C C . MET A 1 72 ? 5.265 8.438 -4.234 1.00 92.69 72 MET A C 1
ATOM 571 O O . MET A 1 72 ? 5.048 9.647 -4.267 1.00 92.69 72 MET A O 1
ATOM 575 N N . THR A 1 73 ? 6.480 7.914 -4.329 1.00 92.88 73 THR A N 1
ATOM 576 C CA . THR A 1 73 ? 7.680 8.703 -4.593 1.00 92.88 73 THR A CA 1
ATOM 577 C C . THR A 1 73 ? 8.545 7.966 -5.605 1.00 92.88 73 THR A C 1
ATOM 579 O O . THR A 1 73 ? 8.630 6.737 -5.571 1.00 92.88 73 THR A O 1
ATOM 582 N N . ALA A 1 74 ? 9.152 8.711 -6.526 1.00 92.06 74 ALA A N 1
ATOM 583 C CA . ALA A 1 74 ? 10.148 8.164 -7.435 1.00 92.06 74 ALA A CA 1
ATOM 584 C C . ALA A 1 74 ? 11.497 8.062 -6.712 1.00 92.06 74 ALA A C 1
ATOM 586 O O . ALA A 1 74 ? 11.848 8.925 -5.907 1.00 92.06 74 ALA A O 1
ATOM 587 N N . GLY A 1 75 ? 12.267 7.019 -7.008 1.00 89.31 75 GLY A N 1
ATOM 588 C CA . GLY A 1 75 ? 13.584 6.827 -6.416 1.00 89.31 75 GLY A CA 1
ATOM 589 C C . GLY A 1 75 ? 14.384 5.740 -7.118 1.00 89.31 75 GLY A C 1
ATOM 590 O O . GLY A 1 75 ? 13.853 4.982 -7.930 1.00 89.31 75 GLY A O 1
ATOM 591 N N . CYS A 1 76 ? 15.670 5.673 -6.791 1.00 88.50 76 CYS A N 1
ATOM 592 C CA . CYS A 1 76 ? 16.545 4.596 -7.234 1.00 88.50 76 CYS A CA 1
ATOM 593 C C . CYS A 1 76 ? 16.407 3.405 -6.282 1.00 88.50 76 CYS A C 1
ATOM 595 O O . CYS A 1 76 ? 16.467 3.569 -5.064 1.00 88.50 76 CYS A O 1
ATOM 597 N N . ALA A 1 77 ? 16.260 2.208 -6.838 1.00 81.62 77 ALA A N 1
ATOM 598 C CA . ALA A 1 77 ? 16.264 0.959 -6.092 1.00 81.62 77 ALA A CA 1
ATOM 599 C C . ALA A 1 77 ? 16.964 -0.124 -6.919 1.00 81.62 77 ALA A C 1
ATOM 601 O O . ALA A 1 77 ? 16.879 -0.121 -8.146 1.00 81.62 77 ALA A O 1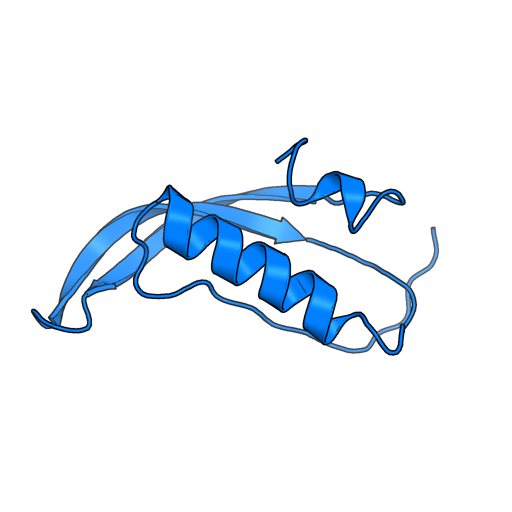
ATOM 602 N N . ALA A 1 78 ? 17.641 -1.039 -6.235 1.00 75.31 78 ALA A N 1
ATOM 603 C CA . ALA A 1 78 ? 18.213 -2.254 -6.799 1.00 75.31 78 ALA A CA 1
ATOM 604 C C . ALA A 1 78 ? 17.791 -3.429 -5.908 1.00 75.31 78 ALA A C 1
ATOM 606 O O . ALA A 1 78 ? 17.628 -3.246 -4.698 1.00 75.31 78 ALA A O 1
ATOM 607 N N . PHE A 1 79 ? 17.584 -4.595 -6.513 1.00 65.50 79 PHE A N 1
ATOM 608 C CA . PHE A 1 79 ? 17.155 -5.826 -5.852 1.00 65.50 79 PHE A CA 1
ATOM 609 C C . PHE A 1 79 ? 18.120 -6.953 -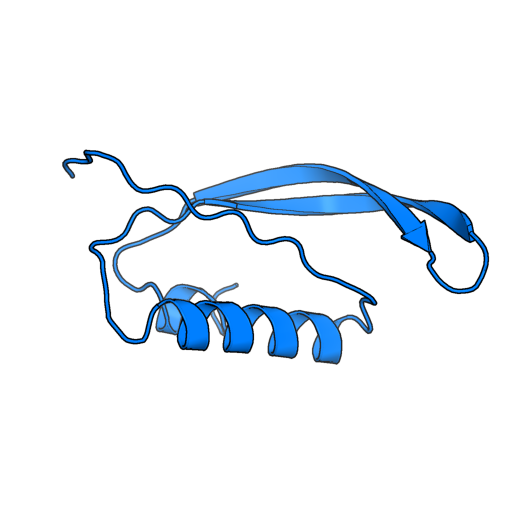6.190 1.00 65.50 79 PHE A C 1
ATOM 611 O O . PHE A 1 79 ? 18.588 -6.970 -7.352 1.00 65.50 79 PHE A O 1
#

Sequence (79 aa):
MRDTLTPRFPAGLSVLRAEGQWQDRESGRIGHEPGRIVWIVTPPAPDLADRLDAIRQAYRTRFQQQAVGVVMTAGCAAF

Secondary structure (DSSP, 8-state):
-TTTTTTT-TT--EEEEEEEEEE-TTT-PEEEEEEEEEE------TTHHHHHHHHHHHHHHHHT-S-------------